Protein AF-A0A968X6F0-F1 (afdb_monomer)

Sequence (103 aa):
MNQVEITCPCCLDLGWVWHAGKLGYVQLALKNPALSLSMKLSDEMSASGPRAHIARGAADYISRYGSSSAQVEIVIEEAIPASMGLQSDDAIWEGAELGLKNC

Radius of gyration: 15.36 Å; Cα contacts (8 Å, |Δi|>4): 206; chains: 1; bounding box: 41×25×44 Å

Solvent-accessible surface area (backbone atoms only — not comparable to full-atom values): 5779 Å² total; per-residue (Å²): 134,70,68,44,77,42,74,26,72,30,30,41,59,76,45,78,43,80,54,96,93,38,84,46,77,44,68,44,78,48,94,61,60,33,34,40,39,40,33,28,74,42,96,56,70,45,50,39,59,72,70,19,68,56,38,39,49,38,45,50,48,38,36,73,74,50,95,39,84,76,34,32,36,36,43,35,47,67,79,51,64,58,90,76,42,45,61,40,66,69,32,38,39,55,42,36,55,55,40,66,77,70,97

Nearest PDB structures (foldseek):
  1kkh-assembly1_A  TM=5.868E-01  e=4.079E-02  Methanocaldococcus jannaschii
  2r3v-assembly6_D  TM=6.340E-01  e=2.192E+00  unclassified
  5h45-assembly1_B  TM=3.845E-01  e=4.510E-01  Thermus thermophilus HB8
  5ca6-assembly1_A  TM=2.884E-01  e=3.412E+00  Porcine rotavirus serotype 5/strain TFR-41

Secondary structure (DSSP, 8-state):
--EEEEEEP-EEEEEEEEETTEEEEEEEE-SS-SEEEEEEE-SS-EEESTTHHHHHHHHHHHHHHSS----EEEEEEESS-GGGTEE-HHHHHHHHHHHHHH-

pLDDT: mean 86.16, std 7.18, range [52.38, 96.12]

Foldseek 3Di:
DDKDKDQFWKWAWPAWDDDPNDIDTDTHTDPHRQKMKIKDFDPAAEEDDPPRVLLSVLLVCCCVPNDAVTRMYMYMDGNHDVVSRIPCSVSSNVRSVVRRVVD

Mean predicted aligned error: 5.74 Å

Structure (mmCIF, N/CA/C/O backbone):
data_AF-A0A968X6F0-F1
#
_entry.id   AF-A0A968X6F0-F1
#
loop_
_atom_site.group_PDB
_atom_site.id
_atom_site.type_symbol
_atom_site.label_atom_id
_atom_site.label_alt_id
_atom_site.label_comp_id
_atom_site.label_asym_id
_atom_site.label_entity_id
_atom_site.label_seq_id
_atom_site.pdbx_PDB_ins_code
_atom_site.Cartn_x
_atom_site.Cartn_y
_atom_site.Cartn_z
_atom_site.occupancy
_atom_site.B_iso_or_equiv
_atom_site.auth_seq_id
_atom_site.auth_comp_id
_atom_site.auth_asym_id
_atom_site.auth_atom_id
_atom_site.pdbx_PDB_model_num
ATOM 1 N N . MET A 1 1 ? -22.297 -1.467 9.680 1.00 52.38 1 MET A N 1
ATOM 2 C CA . MET A 1 1 ? -20.828 -1.347 9.766 1.00 52.38 1 MET A CA 1
ATOM 3 C C . MET A 1 1 ? -20.354 -0.861 8.412 1.00 52.38 1 MET A C 1
ATOM 5 O O . MET A 1 1 ? -20.658 -1.530 7.434 1.00 52.38 1 MET A O 1
ATOM 9 N N . ASN A 1 2 ? -19.721 0.311 8.351 1.00 74.69 2 ASN A N 1
ATOM 10 C CA . ASN A 1 2 ? -19.210 0.871 7.100 1.00 74.69 2 ASN A CA 1
ATOM 11 C C . ASN A 1 2 ? -17.790 0.337 6.894 1.00 74.69 2 ASN A C 1
ATOM 13 O O . ASN A 1 2 ? -16.866 0.753 7.586 1.00 74.69 2 ASN A O 1
ATOM 17 N N . GLN A 1 3 ? -17.652 -0.651 6.014 1.00 86.31 3 GLN A N 1
ATOM 18 C CA . GLN A 1 3 ? -16.364 -1.094 5.491 1.00 86.31 3 GLN A CA 1
ATOM 19 C C . GLN A 1 3 ? -16.080 -0.280 4.229 1.00 86.31 3 GLN A C 1
ATOM 21 O O . GLN A 1 3 ? -16.961 -0.134 3.380 1.00 86.31 3 GLN A O 1
ATOM 26 N N . VAL A 1 4 ? -14.871 0.258 4.123 1.00 89.44 4 VAL A N 1
ATOM 27 C CA . VAL A 1 4 ? -14.398 0.989 2.950 1.00 89.44 4 VAL A CA 1
ATOM 28 C C . VAL A 1 4 ? -13.447 0.083 2.185 1.00 89.44 4 VAL A C 1
ATOM 30 O O . VAL A 1 4 ? -12.472 -0.419 2.743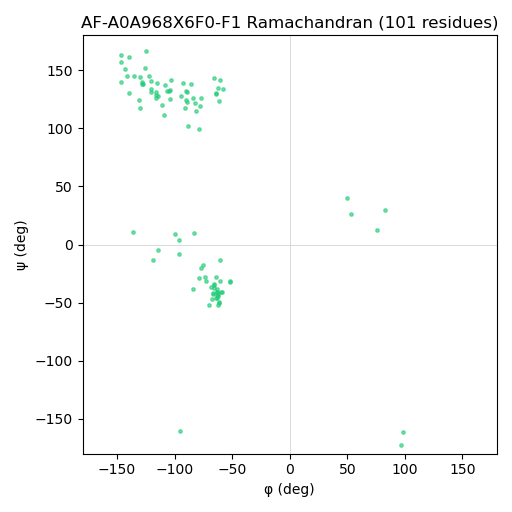 1.00 89.44 4 VAL A O 1
ATOM 33 N N . GLU A 1 5 ? -13.734 -0.123 0.905 1.00 90.88 5 GLU A N 1
ATOM 34 C CA . GLU A 1 5 ? -12.859 -0.845 -0.015 1.00 90.88 5 GLU A CA 1
ATOM 35 C C . GLU A 1 5 ? -12.142 0.143 -0.927 1.00 90.88 5 GLU A C 1
ATOM 37 O O . GLU A 1 5 ? -12.748 1.057 -1.491 1.00 90.88 5 GLU A O 1
ATOM 42 N N . ILE A 1 6 ? -10.833 -0.038 -1.061 1.00 87.44 6 ILE A N 1
ATOM 43 C CA . ILE A 1 6 ? -9.952 0.858 -1.796 1.00 87.44 6 ILE A CA 1
ATOM 44 C C . ILE A 1 6 ? -9.125 0.014 -2.741 1.00 87.44 6 ILE A C 1
ATOM 46 O O . ILE A 1 6 ? -8.333 -0.833 -2.334 1.00 87.44 6 ILE A O 1
ATOM 50 N N . THR A 1 7 ? -9.305 0.259 -4.029 1.00 84.75 7 THR A N 1
ATOM 51 C CA . THR A 1 7 ? -8.441 -0.302 -5.060 1.00 84.75 7 THR A CA 1
ATOM 52 C C . THR A 1 7 ? -7.314 0.674 -5.325 1.00 84.75 7 THR A C 1
ATOM 54 O O . THR A 1 7 ? -7.563 1.793 -5.784 1.00 84.75 7 THR A O 1
ATOM 57 N N . CYS A 1 8 ? -6.084 0.254 -5.063 1.00 76.25 8 CYS A N 1
ATOM 58 C CA . CYS A 1 8 ? -4.935 1.111 -5.279 1.00 76.25 8 CYS A CA 1
ATOM 59 C C . CYS A 1 8 ? -4.413 0.920 -6.707 1.00 76.25 8 CYS A C 1
ATOM 61 O O . CYS A 1 8 ? -4.118 -0.215 -7.103 1.00 76.25 8 CYS A O 1
ATOM 63 N N . PRO A 1 9 ? -4.298 1.994 -7.510 1.00 72.44 9 PRO A N 1
ATOM 64 C CA . PRO A 1 9 ? -3.602 1.901 -8.781 1.00 72.44 9 PRO A CA 1
ATOM 65 C C . PRO A 1 9 ? -2.144 1.529 -8.500 1.00 72.44 9 PRO A C 1
ATOM 67 O O . PRO A 1 9 ? -1.514 2.066 -7.593 1.00 72.44 9 PRO A O 1
ATOM 70 N N . CYS A 1 10 ? -1.609 0.576 -9.256 1.00 76.38 10 CYS A N 1
ATOM 71 C CA . CYS A 1 10 ? -0.217 0.166 -9.126 1.00 76.38 10 CYS A CA 1
ATOM 72 C C . CYS A 1 10 ? 0.486 0.253 -10.472 1.00 76.38 10 CYS A C 1
ATOM 74 O O . CYS A 1 10 ? -0.124 0.079 -11.535 1.00 76.38 10 CYS A O 1
ATOM 76 N N . CYS A 1 11 ? 1.791 0.477 -10.395 1.00 81.31 11 CYS A N 1
ATOM 77 C CA . CYS A 1 11 ? 2.672 0.539 -11.540 1.00 81.31 11 CYS A CA 1
ATOM 78 C C . CYS A 1 11 ? 3.682 -0.606 -11.486 1.00 81.31 11 CYS A C 1
ATOM 80 O O . CYS A 1 11 ? 4.221 -0.932 -10.427 1.00 81.31 11 CYS A O 1
ATOM 82 N N . LEU A 1 12 ? 3.944 -1.208 -12.645 1.00 80.06 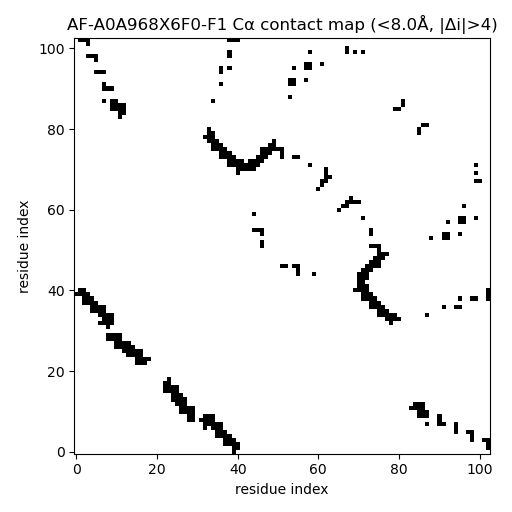12 LEU A N 1
ATOM 83 C CA . LEU A 1 12 ? 5.101 -2.071 -12.829 1.00 80.06 12 LEU A CA 1
ATOM 84 C C . LEU A 1 12 ? 6.309 -1.199 -13.159 1.00 80.06 12 LEU A C 1
ATOM 86 O O . LEU A 1 12 ? 6.277 -0.422 -14.119 1.00 80.06 12 LEU A O 1
ATOM 90 N N . ASP A 1 13 ? 7.374 -1.367 -12.391 1.00 83.19 13 ASP A N 1
ATOM 91 C CA . ASP A 1 13 ? 8.624 -0.668 -12.623 1.00 83.19 13 ASP A CA 1
ATOM 92 C C . ASP A 1 13 ? 9.400 -1.311 -13.771 1.00 83.19 13 ASP A C 1
ATOM 94 O O . ASP A 1 13 ? 9.798 -2.474 -13.709 1.00 83.19 13 ASP A O 1
ATOM 98 N N . LEU A 1 14 ? 9.639 -0.536 -14.831 1.00 83.06 14 LEU A N 1
ATOM 99 C CA . LEU A 1 14 ? 10.445 -0.969 -15.976 1.00 83.06 14 LEU A CA 1
ATOM 100 C C . LEU A 1 14 ? 11.904 -0.503 -15.867 1.00 83.06 14 LEU A C 1
ATOM 102 O O . LEU A 1 14 ? 12.753 -0.927 -16.651 1.00 83.06 14 LEU A O 1
ATOM 106 N N . GLY A 1 15 ? 12.202 0.346 -14.879 1.00 86.25 15 GLY A N 1
ATOM 107 C CA . GLY A 1 15 ? 13.537 0.836 -14.570 1.00 86.25 15 GLY A CA 1
ATOM 108 C C . GLY A 1 15 ? 13.835 2.220 -15.143 1.00 86.25 15 GLY A C 1
ATOM 109 O O . GLY A 1 15 ? 12.950 3.014 -15.466 1.00 86.25 15 GLY A O 1
ATOM 110 N N . TRP A 1 16 ? 15.127 2.527 -15.225 1.00 91.00 16 TRP A N 1
ATOM 111 C CA . TRP A 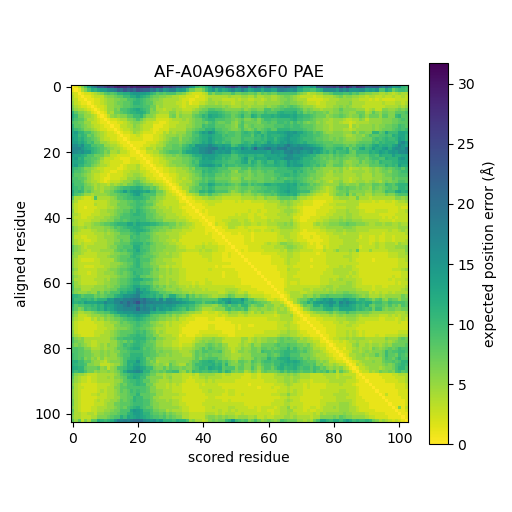1 16 ? 15.624 3.838 -15.625 1.00 91.00 16 TRP A CA 1
ATOM 112 C C . TRP A 1 16 ? 15.904 3.903 -17.126 1.00 91.00 16 TRP A C 1
ATOM 114 O O . TRP A 1 16 ? 16.496 2.991 -17.700 1.00 91.00 16 TRP A O 1
ATOM 124 N N . VAL A 1 17 ? 15.543 5.020 -17.755 1.00 92.19 17 VAL A N 1
ATOM 125 C CA . VAL A 1 17 ? 15.790 5.294 -19.174 1.00 92.19 17 VAL A CA 1
ATOM 126 C C . VAL A 1 17 ? 16.471 6.645 -19.339 1.00 92.19 17 VAL A C 1
ATOM 128 O O . VAL A 1 17 ? 16.095 7.634 -18.714 1.00 92.19 17 VAL A O 1
ATOM 131 N N . TRP A 1 18 ? 17.460 6.698 -20.228 1.00 94.00 18 TRP A N 1
ATOM 132 C CA . TRP A 1 18 ? 18.025 7.954 -20.712 1.00 94.00 18 TRP A CA 1
ATOM 133 C C . TRP A 1 18 ? 17.250 8.438 -21.938 1.00 94.00 18 TRP A C 1
ATOM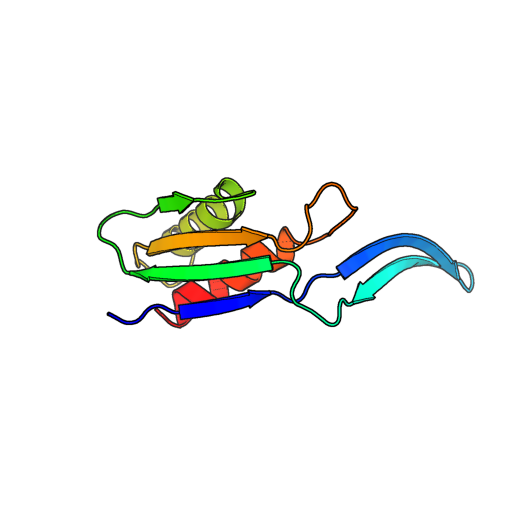 135 O O . TRP A 1 18 ? 17.192 7.742 -22.951 1.00 94.00 18 TRP A O 1
ATOM 145 N N . HIS A 1 19 ? 16.694 9.648 -21.880 1.00 88.50 19 HIS A N 1
ATOM 146 C CA . HIS A 1 19 ? 16.037 10.281 -23.021 1.00 88.50 19 HIS A CA 1
ATOM 147 C C . HIS A 1 19 ? 16.377 11.772 -23.096 1.00 88.50 19 HIS A C 1
ATOM 149 O O . HIS A 1 19 ? 16.300 12.488 -22.100 1.00 88.50 19 HIS A O 1
ATOM 155 N N . ALA A 1 20 ? 16.788 12.239 -24.282 1.00 91.31 20 ALA A N 1
ATOM 156 C CA . ALA A 1 20 ? 17.148 13.637 -24.546 1.00 91.31 20 ALA A CA 1
ATOM 157 C C . ALA A 1 20 ? 18.143 14.241 -23.524 1.00 91.31 20 ALA A C 1
ATOM 159 O O . ALA A 1 20 ? 17.998 15.384 -23.093 1.00 91.31 20 ALA A O 1
ATOM 160 N N . GLY A 1 21 ? 19.147 13.457 -23.108 1.00 93.69 21 GLY A N 1
ATOM 161 C CA . GLY A 1 21 ? 20.164 13.893 -22.143 1.00 93.69 21 GLY A CA 1
ATOM 162 C C . GLY A 1 21 ? 19.692 13.948 -20.684 1.00 93.69 21 GLY A C 1
ATOM 163 O O . GLY A 1 21 ? 20.396 14.511 -19.850 1.00 93.69 21 GLY A O 1
ATOM 164 N N . LYS A 1 22 ? 18.525 13.378 -20.362 1.00 92.62 22 LYS A N 1
ATOM 165 C CA . LYS A 1 22 ? 17.996 13.277 -18.996 1.00 92.62 22 LYS A CA 1
ATOM 166 C C . LYS A 1 22 ? 17.784 11.818 -18.605 1.00 92.62 22 LYS A C 1
ATOM 168 O O . LYS A 1 22 ? 17.314 11.022 -19.417 1.00 92.62 22 LYS A O 1
ATOM 173 N N . LEU A 1 23 ? 18.100 11.494 -17.352 1.00 94.38 23 LEU A N 1
ATOM 174 C CA . LEU A 1 23 ? 17.727 10.230 -16.724 1.00 94.38 23 LEU A CA 1
ATOM 175 C C . LEU A 1 23 ? 16.290 10.347 -16.206 1.00 94.38 23 LEU A C 1
ATOM 177 O O . LEU A 1 23 ? 15.987 11.242 -15.420 1.00 94.38 23 LEU A O 1
ATOM 181 N N . GLY A 1 24 ? 15.414 9.464 -16.672 1.00 90.00 24 GLY A N 1
ATOM 182 C CA . GLY A 1 24 ? 14.027 9.355 -16.239 1.00 90.00 24 GLY A CA 1
ATOM 183 C C . GLY A 1 24 ? 13.704 7.943 -15.769 1.00 90.00 24 GLY A C 1
ATOM 184 O O . GLY A 1 24 ? 14.461 7.002 -16.011 1.00 90.00 24 GLY A O 1
ATOM 185 N N . TYR A 1 25 ? 12.567 7.809 -15.099 1.00 87.88 25 TYR A N 1
ATOM 186 C CA . TYR A 1 25 ? 12.043 6.532 -14.635 1.00 87.88 25 TYR A CA 1
ATOM 187 C C . TYR A 1 25 ? 10.818 6.142 -15.457 1.00 87.88 25 TYR A C 1
ATOM 189 O O . TYR A 1 25 ? 9.993 7.003 -15.767 1.00 87.88 25 TYR A O 1
ATOM 197 N N . VAL A 1 26 ? 10.721 4.871 -15.846 1.00 86.62 26 VAL A N 1
ATOM 198 C CA . VAL A 1 26 ? 9.624 4.368 -16.676 1.00 86.62 26 VAL A CA 1
ATOM 199 C C . VAL A 1 26 ? 8.804 3.370 -15.883 1.00 86.62 26 VAL A C 1
ATOM 201 O O . VAL A 1 26 ? 9.316 2.389 -15.344 1.00 86.62 26 VAL A O 1
ATOM 204 N N . GLN A 1 27 ? 7.503 3.624 -15.873 1.00 86.38 27 GLN A N 1
ATOM 205 C CA . GLN A 1 27 ? 6.512 2.832 -15.173 1.00 86.38 27 GLN A CA 1
ATOM 206 C C . GLN A 1 27 ? 5.364 2.493 -16.113 1.00 86.38 27 GLN A C 1
ATOM 208 O O . GLN A 1 27 ? 4.979 3.300 -16.963 1.00 86.38 27 GLN A O 1
ATOM 213 N N . LEU A 1 28 ? 4.810 1.296 -15.947 1.00 84.56 28 LEU A N 1
ATOM 214 C CA . LEU A 1 28 ? 3.620 0.857 -16.660 1.00 84.56 28 LEU A CA 1
ATOM 215 C C . LEU A 1 28 ? 2.444 0.796 -15.688 1.00 84.56 28 LEU A C 1
ATOM 217 O O . LEU A 1 28 ? 2.404 -0.069 -14.813 1.00 84.56 28 LEU A O 1
ATOM 221 N N . ALA A 1 29 ? 1.473 1.689 -15.869 1.00 83.31 29 ALA A N 1
ATOM 222 C CA . ALA A 1 29 ? 0.223 1.640 -15.123 1.00 83.31 29 ALA A CA 1
ATOM 223 C C . ALA A 1 29 ? -0.549 0.358 -15.466 1.00 83.31 29 ALA A C 1
ATOM 225 O O . ALA A 1 29 ? -0.759 0.032 -16.639 1.00 83.31 29 ALA A O 1
ATOM 226 N N . LEU A 1 30 ? -0.979 -0.372 -14.441 1.00 81.31 30 LEU A N 1
ATOM 227 C CA . LEU A 1 30 ? -1.727 -1.607 -14.623 1.00 81.31 30 LEU A CA 1
ATOM 228 C C . LEU A 1 30 ? -3.221 -1.321 -14.780 1.00 81.31 30 LEU A C 1
ATOM 230 O O . LEU A 1 30 ? -3.799 -0.505 -14.069 1.00 81.31 30 LEU A O 1
ATOM 234 N N . LYS A 1 31 ? -3.861 -2.027 -15.720 1.00 80.00 31 LYS A N 1
ATOM 235 C CA . LYS A 1 31 ? -5.305 -1.900 -15.969 1.00 80.00 31 LYS A CA 1
ATOM 236 C C . LYS A 1 31 ? -6.148 -2.454 -14.817 1.00 80.00 31 LYS A C 1
ATOM 238 O O . LYS A 1 31 ? -7.210 -1.914 -14.531 1.00 80.00 31 LYS A O 1
ATOM 243 N N . ASN A 1 32 ? -5.692 -3.544 -14.206 1.00 78.88 32 ASN A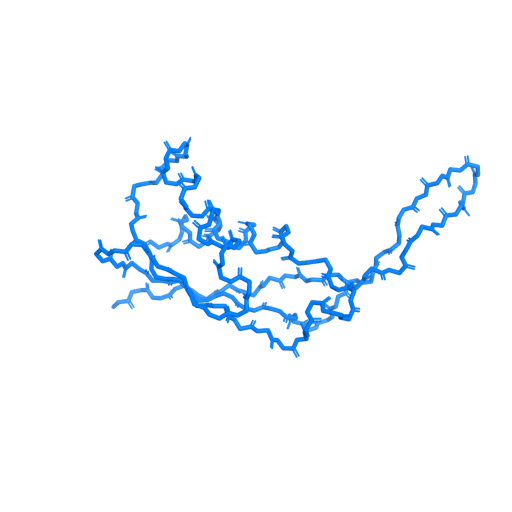 N 1
ATOM 244 C CA . ASN A 1 32 ? -6.351 -4.157 -13.059 1.00 78.88 32 ASN A CA 1
ATOM 245 C C . ASN A 1 32 ? -5.580 -3.781 -11.789 1.00 78.88 32 ASN A C 1
ATOM 247 O O . ASN A 1 32 ? -4.345 -3.752 -11.841 1.00 78.88 32 ASN A O 1
ATOM 251 N N . PRO A 1 33 ? -6.270 -3.521 -10.666 1.00 73.81 33 PRO A N 1
ATOM 252 C CA . PRO A 1 33 ? -5.604 -3.229 -9.407 1.00 73.81 33 PRO A CA 1
ATOM 253 C C . PRO A 1 33 ? -4.761 -4.436 -8.993 1.00 73.81 33 PRO A C 1
ATOM 255 O O . PRO A 1 33 ? -5.261 -5.556 -8.895 1.00 73.81 33 PRO A O 1
ATOM 258 N N . ALA A 1 34 ? -3.466 -4.211 -8.783 1.00 80.19 34 ALA A N 1
ATOM 259 C CA . ALA A 1 34 ? -2.569 -5.248 -8.281 1.00 80.19 34 ALA A CA 1
ATOM 260 C C . ALA A 1 34 ? -2.769 -5.493 -6.780 1.00 80.19 34 ALA A C 1
ATOM 262 O O . ALA A 1 34 ? -2.342 -6.528 -6.269 1.00 80.19 34 ALA A O 1
ATOM 263 N N . LEU A 1 35 ? -3.412 -4.541 -6.097 1.00 86.19 35 LEU A N 1
ATOM 264 C CA . LEU A 1 35 ? -3.610 -4.527 -4.661 1.00 86.19 35 LEU A CA 1
ATOM 265 C C . LEU A 1 35 ? -4.955 -3.880 -4.305 1.00 86.19 35 LEU A C 1
ATOM 267 O O . LEU A 1 35 ? -5.349 -2.863 -4.886 1.00 86.19 35 LEU A O 1
ATOM 271 N N . SER A 1 36 ? -5.636 -4.458 -3.323 1.00 89.75 36 SER A N 1
ATOM 272 C CA . SER A 1 36 ? -6.811 -3.886 -2.671 1.00 89.75 36 SER A CA 1
ATOM 273 C C . SER A 1 36 ? -6.565 -3.759 -1.170 1.00 89.75 36 SER A C 1
ATOM 275 O O . SER A 1 36 ? -5.900 -4.591 -0.550 1.00 89.75 36 SER A O 1
ATOM 277 N N . LEU A 1 37 ? -7.112 -2.698 -0.583 1.00 92.19 37 LEU A N 1
ATOM 278 C CA . LEU A 1 37 ? -7.219 -2.531 0.858 1.00 92.19 37 LEU A CA 1
ATOM 279 C C . LEU A 1 37 ? -8.690 -2.506 1.251 1.00 92.19 37 LEU A C 1
ATOM 281 O O . LEU A 1 37 ? -9.482 -1.750 0.695 1.00 92.19 37 LEU A O 1
ATOM 285 N N . SER A 1 38 ? -9.034 -3.295 2.255 1.00 93.50 38 SER A N 1
ATOM 286 C CA . SER A 1 38 ? -10.282 -3.160 2.994 1.00 93.50 38 SER A CA 1
ATOM 287 C C . SER A 1 38 ? -9.987 -2.548 4.350 1.00 93.50 38 SER A C 1
ATOM 289 O O . SER A 1 38 ? -9.084 -2.999 5.052 1.00 93.50 38 SER A O 1
ATOM 291 N N . MET A 1 39 ? -10.756 -1.536 4.732 1.00 94.38 39 MET A N 1
ATOM 292 C CA . MET A 1 39 ? -10.625 -0.865 6.017 1.00 94.38 39 MET A CA 1
ATOM 293 C C . MET A 1 39 ? -11.976 -0.798 6.717 1.00 94.38 39 MET A C 1
ATOM 295 O O . MET A 1 39 ? -13.007 -0.550 6.092 1.00 94.38 39 MET A O 1
ATOM 299 N N . LYS A 1 40 ? -11.977 -1.011 8.029 1.00 94.06 40 LYS A N 1
ATOM 300 C CA . LYS A 1 40 ? -13.154 -0.806 8.876 1.00 94.06 40 LYS A CA 1
ATOM 301 C C . LYS A 1 40 ? -12.735 -0.243 10.227 1.00 94.06 40 LYS A C 1
ATOM 303 O O . LYS A 1 40 ? -11.643 -0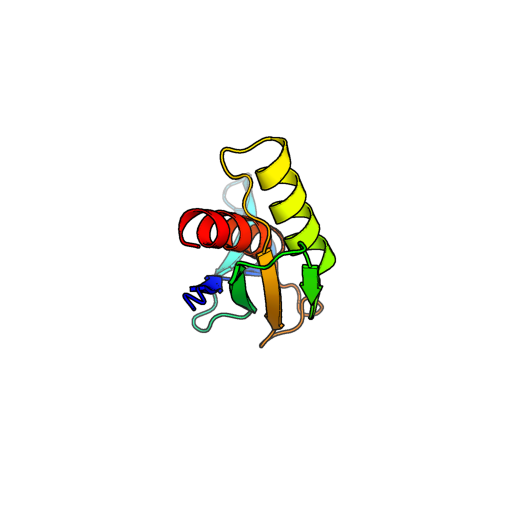.539 10.715 1.00 94.06 40 LYS A O 1
ATOM 308 N N . LEU A 1 41 ? -13.626 0.525 10.847 1.00 92.44 41 LEU A N 1
ATOM 309 C CA . LEU A 1 41 ? -13.457 0.954 12.234 1.00 92.44 41 LEU A CA 1
ATOM 310 C C . LEU A 1 41 ? -13.392 -0.261 13.168 1.00 92.44 41 LEU A C 1
ATOM 312 O O . LEU A 1 41 ? -14.110 -1.246 12.979 1.00 92.44 41 LEU A O 1
ATOM 316 N N . SER A 1 42 ? -12.526 -0.168 14.168 1.00 92.56 42 SER A N 1
ATOM 317 C CA . SER A 1 42 ? -12.244 -1.214 15.149 1.00 92.56 42 SER A CA 1
ATOM 318 C C . SER A 1 42 ? -11.916 -0.572 16.498 1.00 92.56 42 SER A C 1
ATOM 320 O O . SER A 1 42 ? -11.594 0.611 16.552 1.00 92.56 42 SER A O 1
ATOM 322 N N . ASP A 1 43 ? -11.966 -1.344 17.581 1.00 91.12 43 ASP A N 1
ATOM 323 C CA . ASP A 1 43 ? -11.520 -0.890 18.906 1.00 91.12 43 ASP A CA 1
ATOM 324 C C . ASP A 1 43 ? -9.984 -0.824 18.995 1.00 91.12 43 ASP A C 1
ATOM 326 O O . ASP A 1 43 ? -9.419 -0.005 19.719 1.00 91.12 43 ASP A O 1
ATOM 330 N N . GLU A 1 44 ? -9.301 -1.662 18.211 1.00 91.44 44 GLU A N 1
ATOM 331 C CA . GLU A 1 44 ? -7.845 -1.741 18.150 1.00 91.44 44 GLU A CA 1
ATOM 332 C C . GLU A 1 44 ? -7.357 -1.617 16.711 1.00 91.44 44 GLU A C 1
ATOM 334 O O . GLU A 1 44 ? -7.914 -2.226 15.788 1.00 91.44 44 GLU A O 1
ATOM 339 N N . MET A 1 45 ? -6.276 -0.858 16.514 1.00 92.75 45 MET A N 1
ATOM 340 C CA . MET A 1 45 ? -5.670 -0.752 15.198 1.00 92.75 45 MET A CA 1
ATOM 341 C C . MET A 1 45 ? -4.844 -1.999 14.866 1.00 92.75 45 MET A C 1
ATOM 343 O O . MET A 1 45 ? -3.921 -2.392 15.588 1.00 92.75 45 MET A O 1
ATOM 347 N N . SER A 1 46 ? -5.148 -2.606 13.727 1.00 95.62 46 SER A N 1
ATOM 348 C CA . SER A 1 46 ? -4.528 -3.843 13.259 1.00 95.62 46 SER A CA 1
ATOM 349 C C . SER A 1 46 ? -4.417 -3.844 11.737 1.00 95.62 46 SER A C 1
ATOM 351 O O . SER A 1 46 ? -5.120 -3.112 11.043 1.00 95.62 46 SER A O 1
ATOM 353 N N . ALA A 1 47 ? -3.487 -4.639 11.212 1.00 95.56 47 ALA A N 1
ATOM 354 C CA . ALA A 1 47 ? -3.376 -4.862 9.780 1.00 95.56 47 ALA A CA 1
ATOM 355 C C . ALA A 1 47 ? -3.016 -6.321 9.499 1.00 95.56 47 ALA A C 1
ATOM 357 O O . ALA A 1 47 ? -2.243 -6.925 10.247 1.00 95.56 47 ALA A O 1
ATOM 358 N N . SER A 1 48 ? -3.541 -6.874 8.410 1.00 96.12 48 SER A N 1
ATOM 359 C CA . SER A 1 48 ? -3.284 -8.248 7.979 1.00 96.12 48 SER A CA 1
ATOM 360 C C . SER A 1 48 ? -3.110 -8.349 6.461 1.00 96.12 48 SER A C 1
ATOM 362 O O . SER A 1 48 ? -3.481 -7.438 5.721 1.00 96.12 48 SER A O 1
ATOM 364 N N . GLY A 1 49 ? -2.501 -9.449 6.013 1.00 93.25 49 GLY A N 1
ATOM 365 C CA . GLY A 1 49 ? -2.186 -9.694 4.605 1.00 93.25 49 GLY A CA 1
ATOM 366 C C . GLY A 1 49 ? -0.751 -9.319 4.202 1.00 93.25 49 GLY A C 1
ATOM 367 O O . GLY A 1 49 ? 0.096 -9.023 5.057 1.00 93.25 49 GLY A O 1
ATOM 368 N N . PRO A 1 50 ? -0.442 -9.374 2.896 1.00 89.00 50 PRO A N 1
ATOM 369 C CA . PRO A 1 50 ? 0.859 -8.995 2.360 1.00 89.00 50 PRO A CA 1
ATOM 370 C C . PRO A 1 50 ? 1.209 -7.549 2.716 1.00 89.00 50 PRO A C 1
ATOM 372 O O . PRO A 1 50 ? 0.381 -6.654 2.595 1.00 89.00 50 PRO A O 1
ATOM 375 N N . ARG A 1 51 ? 2.441 -7.317 3.189 1.00 88.50 51 ARG A N 1
ATOM 376 C CA . ARG A 1 51 ? 2.952 -5.976 3.545 1.00 88.50 51 ARG A CA 1
ATOM 377 C C . ARG A 1 51 ? 2.069 -5.182 4.524 1.00 88.50 51 ARG A C 1
ATOM 379 O O . ARG A 1 51 ? 2.177 -3.963 4.608 1.00 88.50 51 ARG A O 1
ATOM 386 N N . ALA A 1 52 ? 1.289 -5.873 5.358 1.00 91.56 52 ALA A N 1
ATOM 387 C CA . ALA A 1 52 ? 0.429 -5.269 6.380 1.00 91.56 52 ALA A CA 1
ATOM 388 C C . ALA A 1 52 ? 1.144 -4.270 7.306 1.00 91.56 52 ALA A C 1
ATOM 390 O O . ALA A 1 52 ? 0.548 -3.290 7.750 1.00 91.56 52 ALA A O 1
ATOM 391 N N . HIS A 1 53 ? 2.436 -4.482 7.570 1.00 92.88 53 HIS A N 1
ATOM 392 C CA . HIS A 1 53 ? 3.254 -3.570 8.369 1.00 92.88 53 HIS A CA 1
ATOM 393 C C . HIS A 1 53 ? 3.356 -2.158 7.761 1.00 92.88 53 HIS A C 1
ATOM 395 O O . HIS A 1 53 ? 3.425 -1.193 8.517 1.00 92.88 53 HIS A O 1
ATOM 401 N N . ILE A 1 54 ? 3.311 -2.024 6.429 1.00 91.50 54 ILE A N 1
ATOM 402 C CA . ILE A 1 54 ? 3.338 -0.730 5.732 1.00 91.50 54 ILE A CA 1
ATOM 403 C C . ILE A 1 54 ? 2.026 0.015 5.976 1.00 91.50 54 ILE A C 1
ATOM 405 O O . ILE A 1 54 ? 2.052 1.140 6.466 1.00 91.50 54 ILE A O 1
ATOM 409 N N . ALA A 1 55 ? 0.877 -0.629 5.733 1.00 91.25 55 ALA A N 1
ATOM 410 C CA . ALA A 1 55 ? -0.427 -0.005 5.981 1.00 91.25 55 ALA A CA 1
ATOM 411 C C . ALA A 1 55 ? -0.643 0.312 7.465 1.00 91.25 55 ALA A C 1
ATOM 413 O O . ALA A 1 55 ? -1.175 1.368 7.800 1.00 91.25 55 ALA A O 1
ATOM 414 N N . ARG A 1 56 ? -0.191 -0.568 8.371 1.00 93.38 56 ARG A N 1
ATOM 415 C CA . ARG A 1 56 ? -0.241 -0.308 9.816 1.00 93.38 56 ARG A CA 1
ATOM 416 C C . ARG A 1 56 ? 0.613 0.894 10.195 1.00 93.38 56 ARG A C 1
ATOM 418 O O . ARG A 1 56 ? 0.160 1.702 10.998 1.00 93.38 56 ARG A O 1
ATOM 425 N N . GLY A 1 57 ? 1.821 0.998 9.639 1.00 92.44 57 GLY A N 1
ATOM 426 C CA . GLY A 1 57 ? 2.713 2.136 9.846 1.00 92.44 57 GLY A CA 1
ATOM 427 C C . GLY A 1 57 ? 2.111 3.438 9.321 1.00 92.44 57 GLY A C 1
ATOM 428 O O . GLY A 1 57 ? 2.140 4.441 10.028 1.00 92.44 57 GLY A O 1
ATOM 429 N N . ALA A 1 58 ? 1.486 3.401 8.142 1.00 90.69 58 ALA A N 1
ATOM 430 C CA . ALA A 1 58 ? 0.769 4.536 7.571 1.00 90.69 58 ALA A CA 1
ATOM 431 C C . ALA A 1 58 ? -0.394 4.983 8.464 1.00 90.69 58 ALA A C 1
ATOM 433 O O . ALA A 1 58 ? -0.486 6.153 8.830 1.00 90.69 58 ALA A O 1
ATOM 434 N N . ALA A 1 59 ? -1.242 4.047 8.892 1.00 90.38 59 ALA A N 1
ATOM 435 C CA . ALA A 1 59 ? -2.371 4.349 9.762 1.00 90.38 59 ALA A CA 1
ATOM 436 C C . ALA A 1 59 ? -1.939 4.834 11.158 1.00 90.38 59 ALA A C 1
ATOM 438 O O . ALA A 1 59 ? -2.537 5.757 11.709 1.00 90.38 59 ALA A O 1
ATOM 439 N N . ASP A 1 60 ? -0.863 4.277 11.722 1.00 91.25 60 ASP A N 1
ATOM 440 C CA . ASP A 1 60 ? -0.292 4.742 12.992 1.00 91.25 60 ASP A CA 1
ATOM 441 C C . ASP A 1 60 ? 0.294 6.156 12.849 1.00 91.25 60 ASP A C 1
ATOM 443 O O . ASP A 1 60 ? 0.036 7.022 13.681 1.00 91.25 60 ASP A O 1
ATOM 447 N N . TYR A 1 61 ? 1.006 6.437 11.754 1.00 90.62 61 TYR A N 1
ATOM 448 C CA . TYR A 1 61 ? 1.532 7.770 11.464 1.00 90.62 61 TYR A CA 1
ATOM 449 C C . TYR A 1 61 ? 0.409 8.805 11.317 1.00 90.62 61 TYR A C 1
ATOM 451 O O . TYR A 1 61 ? 0.433 9.845 11.976 1.00 90.62 61 TYR A O 1
ATOM 459 N N . ILE A 1 62 ? -0.604 8.504 10.502 1.00 88.19 62 ILE A N 1
ATOM 460 C CA . ILE A 1 62 ? -1.746 9.394 10.262 1.00 88.19 62 ILE A CA 1
ATOM 461 C C . ILE A 1 62 ? -2.571 9.572 11.534 1.00 88.19 62 ILE A C 1
ATOM 463 O O . ILE A 1 62 ? -3.063 10.670 11.780 1.00 88.19 62 ILE A O 1
ATOM 467 N N . SER A 1 63 ? -2.692 8.541 12.371 1.00 85.62 63 SER A N 1
ATOM 468 C CA . SER A 1 63 ? -3.443 8.679 13.619 1.00 85.62 63 SER A CA 1
ATOM 469 C C . SER A 1 63 ? -2.727 9.513 14.684 1.00 85.62 63 SER A C 1
ATOM 471 O O . SER A 1 63 ? -3.366 10.204 15.474 1.00 85.62 63 SER A O 1
ATOM 473 N N . ARG A 1 64 ? -1.388 9.487 14.698 1.00 85.38 64 ARG A N 1
ATOM 474 C CA . ARG A 1 64 ? -0.572 10.261 15.647 1.00 85.38 64 ARG A CA 1
ATOM 475 C C . ARG A 1 64 ? -0.326 11.698 15.214 1.00 85.38 64 ARG A C 1
ATOM 477 O O . ARG A 1 64 ? -0.268 12.582 16.064 1.00 85.38 64 ARG A O 1
ATOM 484 N N . TYR A 1 65 ? -0.112 11.916 13.920 1.00 85.12 65 TYR A N 1
ATOM 485 C CA . TYR A 1 65 ? 0.347 13.200 13.380 1.00 85.12 65 TYR A CA 1
ATOM 486 C C . TYR A 1 65 ? -0.643 13.843 12.406 1.00 85.12 65 TYR A C 1
ATOM 488 O O . TYR A 1 65 ? -0.486 15.012 12.058 1.00 85.12 65 TYR A O 1
ATOM 496 N N . GLY A 1 66 ? -1.645 13.093 11.952 1.00 80.50 66 GLY A N 1
ATOM 497 C CA . GLY A 1 66 ? -2.711 13.576 11.085 1.00 80.50 66 GLY A CA 1
ATOM 498 C C . GLY A 1 66 ? -3.958 14.000 11.861 1.00 80.50 66 GLY A C 1
ATOM 499 O O . GLY A 1 66 ? -3.925 14.304 13.050 1.00 80.50 66 GLY A O 1
ATOM 500 N N . SER A 1 67 ? -5.082 14.062 11.149 1.00 72.94 67 SER A N 1
ATOM 501 C CA . SER A 1 67 ? -6.346 14.629 11.647 1.00 72.94 67 SER A CA 1
ATOM 502 C C . SER A 1 67 ? -7.325 13.594 12.208 1.00 72.94 67 SER A C 1
ATOM 504 O O . SER A 1 67 ? -8.457 13.953 12.522 1.00 72.94 67 SER A O 1
ATOM 506 N N . SER A 1 68 ? -6.943 12.317 12.275 1.00 77.12 68 SER A N 1
ATOM 507 C CA . SER A 1 68 ? -7.853 11.222 12.619 1.00 77.12 68 SER A CA 1
ATOM 508 C C . SER A 1 68 ? -7.371 10.499 13.866 1.00 77.12 68 SER A C 1
ATOM 510 O O . SER A 1 68 ? -6.215 10.129 13.943 1.00 77.12 68 SER A O 1
ATOM 512 N N . SER A 1 69 ? -8.245 10.260 14.839 1.00 80.81 69 SER A N 1
ATOM 513 C CA . SER A 1 69 ? -7.960 9.380 15.982 1.00 80.81 69 SER A CA 1
ATOM 514 C C . SER A 1 69 ? -8.557 7.979 15.802 1.00 80.81 69 SER A C 1
ATOM 516 O O . SER A 1 69 ? -8.576 7.189 16.749 1.00 80.81 69 SER A O 1
ATOM 518 N N . ALA A 1 70 ? -9.066 7.672 14.602 1.00 83.88 70 ALA A N 1
ATOM 519 C CA . ALA A 1 70 ? -9.757 6.425 14.319 1.00 83.88 70 ALA A CA 1
ATOM 520 C C . ALA A 1 70 ? -8.820 5.219 14.468 1.00 83.88 70 ALA A C 1
ATOM 522 O O . ALA A 1 70 ? -7.722 5.180 13.910 1.00 83.88 70 ALA A O 1
ATOM 523 N N . GLN A 1 71 ? -9.284 4.216 15.209 1.00 90.00 71 GLN A N 1
ATOM 524 C CA . GLN A 1 71 ? -8.676 2.893 15.243 1.00 90.00 71 GLN A CA 1
ATOM 525 C C . GLN A 1 71 ? -9.327 2.051 14.139 1.00 90.00 71 GLN A C 1
ATOM 527 O O . GLN A 1 71 ? -10.551 2.044 13.990 1.00 90.00 71 GLN A O 1
ATOM 532 N N . VAL A 1 72 ? -8.508 1.382 13.327 1.00 92.44 72 VAL A N 1
ATOM 533 C CA . VAL A 1 72 ? -8.981 0.649 12.146 1.00 92.44 72 VAL A CA 1
ATOM 534 C C . VAL A 1 72 ? -8.341 -0.723 12.025 1.00 92.44 72 VAL A C 1
ATOM 536 O O . VAL A 1 72 ? -7.163 -0.910 12.325 1.00 92.44 72 VAL A O 1
ATOM 539 N N . GLU A 1 73 ? -9.120 -1.675 11.534 1.00 94.94 73 GLU A N 1
ATOM 540 C CA . GLU A 1 73 ? -8.612 -2.937 11.012 1.00 94.94 73 GLU A CA 1
ATOM 541 C C . GLU A 1 73 ? -8.432 -2.797 9.501 1.00 94.94 73 GLU A C 1
ATOM 543 O O . GLU A 1 73 ? -9.356 -2.382 8.794 1.00 94.94 73 GLU A O 1
ATOM 548 N N . ILE A 1 74 ? -7.237 -3.137 9.020 1.00 94.75 74 ILE A N 1
ATOM 549 C CA . ILE A 1 74 ? -6.865 -3.071 7.607 1.00 94.75 74 ILE A CA 1
ATOM 550 C C . ILE A 1 74 ? -6.567 -4.482 7.099 1.00 94.75 74 ILE A C 1
ATOM 552 O O . ILE A 1 74 ? -5.755 -5.206 7.675 1.00 94.75 74 ILE A O 1
ATOM 556 N N . VAL A 1 75 ? -7.181 -4.874 5.992 1.00 95.06 75 VAL A N 1
ATOM 557 C CA . VAL A 1 75 ? -6.879 -6.123 5.289 1.00 95.06 75 VAL A CA 1
ATOM 558 C C . VAL A 1 75 ? -6.338 -5.770 3.916 1.00 95.06 75 VAL A C 1
ATOM 560 O O . VAL A 1 75 ? -6.971 -5.018 3.178 1.00 95.06 75 VAL A O 1
ATOM 563 N N . ILE A 1 76 ? -5.159 -6.290 3.589 1.00 92.81 76 ILE A N 1
ATOM 564 C C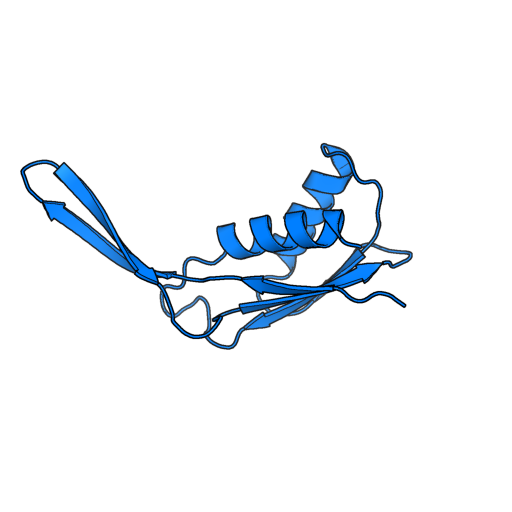A . ILE A 1 76 ? -4.520 -6.102 2.288 1.00 92.81 76 ILE A CA 1
ATOM 565 C C . ILE A 1 76 ? -4.618 -7.402 1.508 1.00 92.81 76 ILE A C 1
ATOM 567 O O . ILE A 1 76 ? -4.246 -8.464 2.011 1.00 92.81 76 ILE A O 1
ATOM 571 N N . GLU A 1 77 ? -5.048 -7.305 0.258 1.00 90.81 77 GLU A N 1
ATOM 572 C CA . GLU A 1 77 ? -5.004 -8.409 -0.691 1.00 90.81 77 GLU A CA 1
ATOM 573 C C . GLU A 1 77 ? -4.159 -8.007 -1.902 1.00 90.81 77 GLU A C 1
ATOM 575 O O . GLU A 1 77 ? -4.291 -6.911 -2.446 1.00 90.81 77 GLU A O 1
ATOM 580 N N . GLU A 1 78 ? -3.266 -8.901 -2.327 1.00 86.88 78 GLU A N 1
ATOM 581 C CA . GLU A 1 78 ? -2.438 -8.718 -3.519 1.00 86.88 78 GLU A CA 1
ATOM 582 C C . GLU A 1 78 ? -2.872 -9.694 -4.605 1.00 86.88 78 GLU A C 1
ATOM 584 O O . GLU A 1 78 ? -2.780 -10.910 -4.439 1.00 86.88 78 GLU A O 1
ATOM 589 N N . ALA A 1 79 ? -3.291 -9.154 -5.746 1.00 84.38 79 ALA A N 1
ATOM 590 C CA . ALA A 1 79 ? -3.509 -9.934 -6.957 1.00 84.38 79 ALA A CA 1
ATOM 591 C C . ALA A 1 79 ? 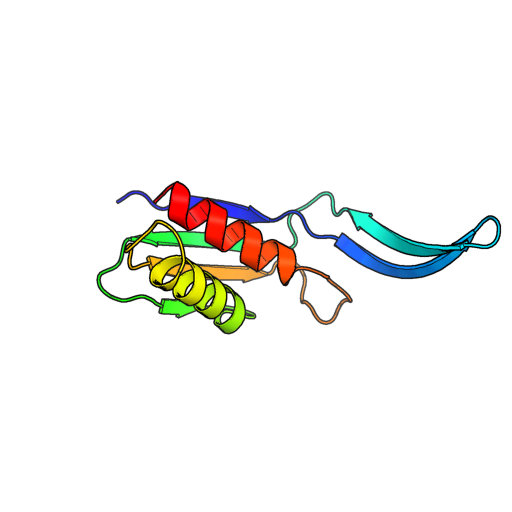-2.186 -10.234 -7.680 1.00 84.38 79 ALA A C 1
ATOM 593 O O . ALA A 1 79 ? -2.070 -11.248 -8.369 1.00 84.38 79 ALA A O 1
ATOM 594 N N . ILE A 1 80 ? -1.188 -9.356 -7.534 1.00 78.81 80 ILE A N 1
ATOM 595 C CA . ILE A 1 80 ? 0.143 -9.524 -8.119 1.00 78.81 80 ILE A CA 1
ATOM 596 C C . ILE A 1 80 ? 1.199 -9.286 -7.025 1.00 78.81 80 ILE A C 1
ATOM 598 O O . ILE A 1 80 ? 1.192 -8.217 -6.414 1.00 78.81 80 ILE A O 1
ATOM 602 N N . PRO A 1 81 ? 2.118 -10.240 -6.777 1.00 76.94 81 PRO A N 1
ATOM 603 C CA . PRO A 1 81 ? 3.112 -10.112 -5.714 1.00 76.94 81 PRO A CA 1
ATOM 604 C C . PRO A 1 81 ? 4.117 -8.977 -5.944 1.00 76.94 81 PRO A C 1
ATOM 606 O O . PRO A 1 81 ? 4.631 -8.810 -7.053 1.00 76.94 81 PRO A O 1
ATOM 609 N N . ALA A 1 82 ? 4.520 -8.297 -4.865 1.00 74.69 82 ALA A N 1
ATOM 610 C CA . ALA A 1 82 ? 5.563 -7.259 -4.887 1.00 74.69 82 ALA A CA 1
ATOM 611 C C . ALA A 1 82 ? 6.883 -7.704 -5.557 1.00 74.69 82 ALA A C 1
ATOM 613 O O . ALA A 1 82 ? 7.552 -6.913 -6.223 1.00 74.69 82 ALA A O 1
ATOM 614 N N . SER A 1 83 ? 7.236 -8.992 -5.446 1.00 77.31 83 SER A N 1
ATOM 615 C CA . SER A 1 83 ? 8.442 -9.580 -6.049 1.00 77.31 83 SER A CA 1
ATOM 616 C C . SER A 1 83 ? 8.500 -9.473 -7.577 1.00 77.31 83 SER A C 1
ATOM 618 O O . SER A 1 83 ? 9.553 -9.716 -8.158 1.00 77.31 83 SER A O 1
ATOM 620 N N . MET A 1 84 ? 7.392 -9.127 -8.239 1.00 75.56 84 MET A N 1
ATOM 621 C CA . MET A 1 84 ? 7.345 -8.883 -9.682 1.00 75.56 84 MET A CA 1
ATOM 622 C C . MET A 1 84 ? 7.770 -7.459 -10.081 1.00 75.56 84 MET A C 1
ATOM 624 O O . MET A 1 84 ? 7.606 -7.098 -11.239 1.00 75.56 84 MET A O 1
ATOM 628 N N . GLY A 1 85 ? 8.322 -6.659 -9.161 1.00 74.00 85 GLY A N 1
ATOM 629 C CA . GLY A 1 85 ? 8.739 -5.278 -9.444 1.00 74.00 85 GLY A CA 1
ATOM 630 C C . GLY A 1 85 ? 7.586 -4.277 -9.355 1.00 74.00 85 GLY A C 1
ATOM 631 O O . GLY A 1 85 ? 7.560 -3.280 -10.073 1.00 74.00 85 GLY A O 1
ATOM 632 N N . LEU A 1 86 ? 6.598 -4.569 -8.508 1.00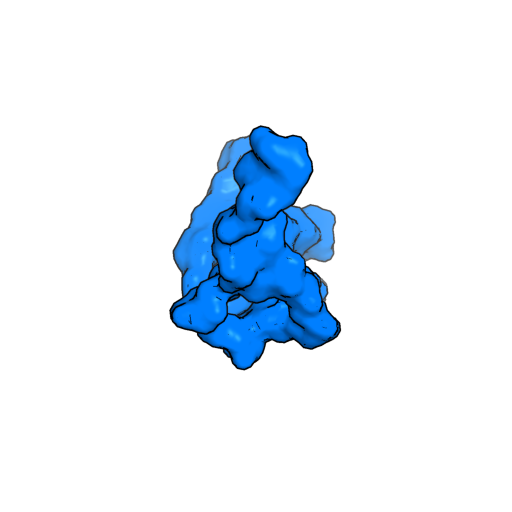 77.25 86 LEU A N 1
ATOM 633 C CA . LEU A 1 86 ? 5.483 -3.670 -8.241 1.00 77.25 86 LEU A CA 1
ATOM 634 C C . LEU A 1 86 ? 5.890 -2.611 -7.225 1.00 77.25 86 LEU A C 1
ATOM 636 O O . LEU A 1 86 ? 6.097 -2.920 -6.051 1.00 77.25 86 LEU A O 1
ATOM 640 N N . GLN A 1 87 ? 5.922 -1.357 -7.664 1.00 73.06 87 GLN A N 1
ATOM 641 C CA . GLN A 1 87 ? 5.923 -0.228 -6.746 1.00 73.06 87 GLN A CA 1
ATOM 642 C C . GLN A 1 87 ? 4.497 -0.004 -6.267 1.00 73.06 87 GLN A C 1
ATOM 644 O O . GLN A 1 87 ? 3.660 0.561 -6.971 1.00 73.06 87 GLN A O 1
ATOM 649 N N . SER A 1 88 ? 4.195 -0.498 -5.072 1.00 74.81 88 SER A N 1
ATOM 650 C CA . SER A 1 88 ? 2.881 -0.277 -4.473 1.00 74.81 88 SER A CA 1
ATOM 651 C C . SER A 1 88 ? 2.941 0.087 -2.996 1.00 74.81 88 SER A C 1
ATOM 653 O O . SER A 1 88 ? 1.901 0.105 -2.352 1.00 74.81 88 SER A O 1
ATOM 655 N N . ASP A 1 89 ? 4.124 0.379 -2.457 1.00 85.31 89 ASP A N 1
ATOM 656 C CA . ASP A 1 89 ? 4.258 0.842 -1.075 1.00 85.31 89 ASP A CA 1
ATOM 657 C C . ASP A 1 89 ? 3.634 2.239 -0.930 1.00 85.31 89 ASP A C 1
ATOM 659 O O . ASP A 1 89 ? 2.781 2.429 -0.066 1.00 85.31 89 ASP A O 1
ATOM 663 N N . ASP A 1 90 ? 3.935 3.165 -1.848 1.00 82.50 90 ASP A N 1
ATOM 664 C CA . ASP A 1 90 ? 3.280 4.482 -1.917 1.00 82.50 90 ASP A CA 1
ATOM 665 C C . ASP A 1 90 ? 1.762 4.344 -2.104 1.00 82.50 90 ASP A C 1
ATOM 667 O O . ASP A 1 90 ? 0.975 5.001 -1.427 1.00 82.50 90 ASP A O 1
ATOM 671 N N . ALA A 1 91 ? 1.336 3.400 -2.946 1.00 84.06 91 ALA A N 1
ATOM 672 C CA . ALA A 1 91 ? -0.078 3.126 -3.184 1.00 84.06 91 ALA A CA 1
ATOM 673 C C . ALA A 1 91 ? -0.788 2.567 -1.930 1.00 84.06 91 ALA A C 1
ATOM 675 O O . ALA A 1 91 ? -1.957 2.868 -1.691 1.00 84.06 91 ALA A O 1
ATOM 676 N N . ILE A 1 92 ? -0.094 1.776 -1.101 1.00 88.75 92 ILE A N 1
ATOM 677 C CA . ILE A 1 92 ? -0.595 1.313 0.203 1.00 88.75 92 ILE A CA 1
ATOM 678 C C . ILE A 1 92 ? -0.732 2.492 1.175 1.00 88.75 92 ILE A C 1
ATOM 680 O O . ILE A 1 92 ? -1.728 2.569 1.895 1.00 88.75 92 ILE A O 1
ATOM 684 N N . TRP A 1 93 ? 0.237 3.412 1.193 1.00 89.81 93 TRP A N 1
ATOM 685 C CA . TRP A 1 93 ? 0.191 4.619 2.024 1.00 89.81 93 TRP A CA 1
ATOM 686 C C . TRP A 1 93 ? -0.982 5.528 1.654 1.00 89.81 93 TRP A C 1
ATOM 688 O O . TRP A 1 93 ? -1.792 5.865 2.519 1.00 89.81 93 TRP A O 1
ATOM 698 N N . GLU A 1 94 ? -1.114 5.866 0.371 1.00 87.69 94 GLU A N 1
ATOM 699 C CA . GLU A 1 94 ? -2.225 6.672 -0.144 1.00 87.69 94 GLU A CA 1
ATOM 700 C C . GLU A 1 94 ? -3.576 5.994 0.115 1.00 87.69 94 GLU A C 1
ATOM 702 O O . GLU A 1 94 ? -4.537 6.643 0.532 1.00 87.69 94 GLU A O 1
ATOM 707 N N . GLY A 1 95 ? -3.644 4.670 -0.067 1.00 88.44 95 GLY A N 1
ATOM 708 C CA . GLY A 1 95 ? -4.835 3.884 0.230 1.00 88.44 95 GLY A CA 1
ATOM 709 C C . GLY A 1 95 ? -5.215 3.922 1.712 1.00 88.44 95 GLY A C 1
ATOM 710 O O . GLY A 1 95 ? -6.381 4.133 2.041 1.00 88.44 95 GLY A O 1
ATOM 711 N N . ALA A 1 96 ? -4.250 3.787 2.624 1.00 89.06 96 ALA A N 1
ATOM 712 C CA . ALA A 1 96 ? -4.504 3.894 4.059 1.00 89.06 96 ALA A CA 1
ATOM 713 C C . ALA A 1 96 ? -4.994 5.299 4.455 1.00 89.06 96 ALA A C 1
ATOM 715 O O . ALA A 1 96 ? -5.930 5.428 5.246 1.00 89.06 96 ALA A O 1
ATOM 716 N N . GLU A 1 97 ? -4.416 6.354 3.875 1.00 89.06 97 GLU A N 1
ATOM 717 C CA . GLU A 1 97 ? -4.861 7.729 4.109 1.00 89.06 97 GLU A CA 1
ATOM 718 C C . GLU A 1 97 ? -6.283 7.974 3.604 1.00 89.06 97 GLU A C 1
ATOM 720 O O . GLU A 1 97 ? -7.111 8.547 4.319 1.00 89.06 97 GLU A O 1
ATOM 725 N N . LEU A 1 98 ? -6.589 7.520 2.387 1.00 88.00 98 LEU A N 1
ATOM 726 C CA . LEU A 1 98 ? -7.923 7.644 1.816 1.00 88.00 98 LEU A CA 1
ATOM 727 C C . LEU A 1 98 ? -8.951 6.863 2.643 1.00 88.00 98 LEU A C 1
ATOM 729 O O . LEU A 1 98 ? -10.041 7.374 2.894 1.00 88.00 98 LEU A O 1
ATOM 733 N N . GLY A 1 99 ? -8.604 5.664 3.110 1.00 87.00 99 GLY A N 1
ATOM 734 C CA . GLY A 1 99 ? -9.489 4.842 3.933 1.00 87.00 99 GLY A CA 1
ATOM 735 C C . GLY A 1 99 ? -9.835 5.495 5.254 1.00 87.00 99 GLY A C 1
ATOM 736 O O . GLY A 1 99 ? -11.011 5.591 5.592 1.00 87.00 99 GLY A O 1
ATOM 737 N N . LEU A 1 100 ? -8.837 6.040 5.946 1.00 86.88 100 LEU A N 1
ATOM 738 C CA . LEU A 1 100 ? -9.035 6.721 7.224 1.00 86.88 100 LEU A CA 1
ATOM 739 C C . LEU A 1 100 ? -9.891 7.986 7.115 1.00 86.88 100 LEU A C 1
ATOM 741 O O . LEU A 1 100 ? -10.536 8.360 8.089 1.00 86.88 100 LEU A O 1
ATOM 745 N N . LYS A 1 101 ? -9.901 8.654 5.957 1.00 84.06 101 LYS A N 1
ATOM 746 C CA . LYS A 1 101 ? -10.765 9.821 5.706 1.00 84.06 101 LYS A CA 1
ATOM 747 C C . LYS A 1 101 ? -12.223 9.449 5.426 1.00 84.06 101 LYS A C 1
ATOM 749 O O . LYS A 1 101 ? -13.081 10.323 5.511 1.00 84.06 101 LYS A O 1
ATOM 754 N N . ASN A 1 102 ? -12.488 8.201 5.040 1.00 82.50 102 ASN A N 1
ATOM 755 C CA . ASN A 1 102 ? -13.811 7.731 4.617 1.00 82.50 102 ASN A CA 1
ATOM 756 C C . ASN A 1 102 ? -14.430 6.684 5.565 1.00 82.50 102 ASN A C 1
ATOM 758 O O . ASN A 1 102 ? -15.572 6.280 5.337 1.00 82.50 102 ASN A O 1
ATOM 762 N N . CYS A 1 103 ? -13.694 6.246 6.591 1.00 77.56 103 CYS A N 1
ATOM 763 C CA . CYS A 1 103 ? -14.196 5.433 7.703 1.00 77.56 103 CYS A CA 1
ATOM 764 C C . CYS A 1 103 ? -14.823 6.321 8.781 1.00 77.56 103 CYS A C 1
ATOM 766 O O . CYS A 1 103 ? -15.911 5.942 9.272 1.00 77.56 103 CYS A O 1
#